Protein AF-A0A9J7MJA8-F1 (afdb_monomer)

Radius of gyration: 17.45 Å; Cα contacts (8 Å, |Δi|>4): 88; chains: 1; bounding box: 47×23×49 Å

Structure (mmCIF, N/CA/C/O backbone):
data_AF-A0A9J7MJA8-F1
#
_entry.id   AF-A0A9J7MJA8-F1
#
loop_
_atom_site.group_PDB
_atom_site.id
_atom_site.type_symbol
_atom_site.label_atom_id
_atom_site.label_alt_id
_atom_site.label_comp_id
_atom_site.label_asym_id
_atom_site.label_entity_id
_atom_site.label_seq_id
_atom_site.pdbx_PDB_ins_code
_atom_site.Cartn_x
_atom_site.Cartn_y
_atom_site.Cartn_z
_atom_site.occupancy
_atom_site.B_iso_or_equiv
_atom_site.auth_seq_id
_atom_site.auth_comp_id
_atom_site.auth_asym_id
_atom_site.auth_atom_id
_atom_site.pdbx_PDB_model_num
ATOM 1 N N . MET A 1 1 ? 33.564 -2.958 -30.488 1.00 34.47 1 MET A N 1
ATOM 2 C CA . MET A 1 1 ? 33.145 -1.790 -29.686 1.00 34.47 1 MET A CA 1
ATOM 3 C C . MET A 1 1 ? 32.437 -0.856 -30.656 1.00 34.47 1 MET A C 1
ATOM 5 O O . MET A 1 1 ? 33.082 -0.021 -31.270 1.00 34.47 1 MET A O 1
ATOM 9 N N . GLU A 1 2 ? 31.157 -1.103 -30.927 1.00 32.97 2 GLU A N 1
ATOM 10 C CA . GLU A 1 2 ? 30.385 -0.290 -31.875 1.00 32.97 2 GLU A CA 1
ATOM 11 C C . GLU A 1 2 ? 29.553 0.721 -31.088 1.00 32.97 2 GLU A C 1
ATOM 13 O O . GLU A 1 2 ? 28.780 0.356 -30.204 1.00 32.97 2 GLU A O 1
ATOM 18 N N . GLN A 1 3 ? 29.793 2.003 -31.359 1.00 36.09 3 GLN A N 1
ATOM 19 C CA . GLN A 1 3 ? 29.099 3.119 -30.728 1.00 36.09 3 GLN A CA 1
ATOM 20 C C . GLN A 1 3 ? 27.748 3.322 -31.420 1.00 36.09 3 GLN A C 1
ATOM 22 O O . GLN A 1 3 ? 27.693 3.677 -32.597 1.00 36.09 3 GLN A O 1
ATOM 27 N N . PHE A 1 4 ? 26.658 3.106 -30.681 1.00 34.66 4 PHE A N 1
ATOM 28 C CA . PHE A 1 4 ? 25.301 3.376 -31.147 1.00 34.66 4 PHE A CA 1
ATOM 29 C C . PHE A 1 4 ? 24.988 4.873 -31.018 1.00 34.66 4 PHE A C 1
ATOM 31 O O . PHE A 1 4 ? 24.965 5.448 -29.928 1.00 34.66 4 PHE A O 1
ATOM 38 N N . ASN A 1 5 ? 24.766 5.507 -32.166 1.00 40.31 5 ASN A N 1
ATOM 39 C CA . ASN A 1 5 ? 24.487 6.930 -32.300 1.00 40.31 5 ASN A CA 1
ATOM 40 C C . ASN A 1 5 ? 23.035 7.215 -31.868 1.00 40.31 5 ASN A C 1
ATOM 42 O O . ASN A 1 5 ? 22.086 6.772 -32.513 1.00 40.31 5 ASN A O 1
ATOM 46 N N . SER A 1 6 ? 22.853 7.933 -30.758 1.00 38.88 6 SER A N 1
ATOM 47 C CA . SER A 1 6 ? 21.547 8.145 -30.115 1.00 38.88 6 SER A CA 1
ATOM 48 C C . SER A 1 6 ? 20.884 9.438 -30.598 1.00 38.88 6 SER A C 1
ATOM 50 O O . SER A 1 6 ? 20.877 10.459 -29.915 1.00 38.88 6 SER A O 1
ATOM 52 N N . ARG A 1 7 ? 20.310 9.398 -31.801 1.00 41.94 7 ARG A N 1
ATOM 53 C CA . ARG A 1 7 ? 19.275 10.340 -32.248 1.00 41.94 7 ARG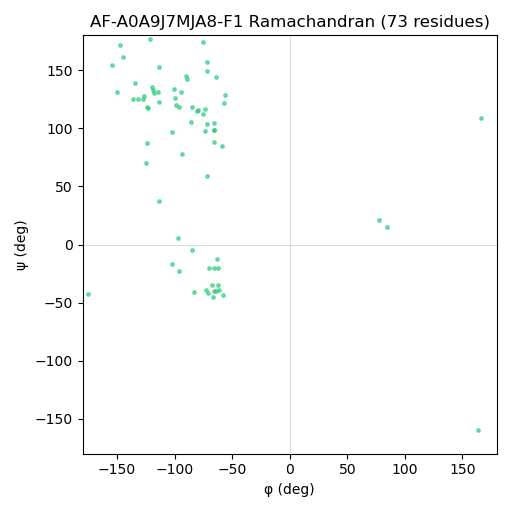 A CA 1
ATOM 54 C C . ARG A 1 7 ? 18.076 9.514 -32.673 1.00 41.94 7 ARG A C 1
ATOM 56 O O . ARG A 1 7 ? 18.036 9.083 -33.814 1.00 41.94 7 ARG A O 1
ATOM 63 N N . ASN A 1 8 ? 17.211 9.214 -31.707 1.00 38.09 8 ASN A N 1
ATOM 64 C CA . ASN A 1 8 ? 15.784 8.882 -31.805 1.00 38.09 8 ASN A CA 1
ATOM 65 C C . ASN A 1 8 ? 15.399 8.291 -30.441 1.00 38.09 8 ASN A C 1
ATOM 67 O O . ASN A 1 8 ? 15.875 7.223 -30.068 1.00 38.09 8 ASN A O 1
ATOM 71 N N . GLY A 1 9 ? 14.614 9.039 -29.662 1.00 42.31 9 GLY A N 1
ATOM 72 C CA . GLY A 1 9 ? 14.266 8.754 -28.265 1.00 42.31 9 GLY A CA 1
ATOM 73 C C . GLY A 1 9 ? 13.296 7.587 -28.075 1.00 42.31 9 GLY A C 1
ATOM 74 O O . GLY A 1 9 ? 12.238 7.765 -27.486 1.00 42.31 9 GLY A O 1
ATOM 75 N N . TYR A 1 10 ? 13.674 6.402 -28.545 1.00 38.78 10 TYR A N 1
ATOM 76 C CA . TYR A 1 10 ? 13.006 5.134 -28.269 1.00 38.78 10 TYR A CA 1
ATOM 77 C C . TYR A 1 10 ? 14.042 4.169 -27.685 1.00 38.78 10 TYR A C 1
ATOM 79 O O . TYR A 1 10 ? 14.513 3.247 -28.345 1.00 38.78 10 TYR A O 1
ATOM 87 N N . GLY A 1 11 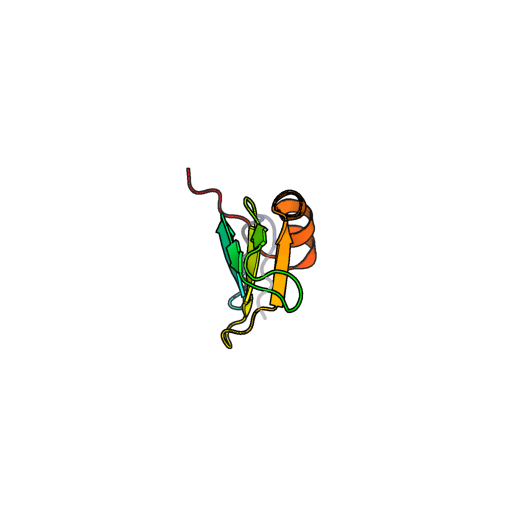? 14.463 4.448 -26.449 1.00 41.09 11 GLY A N 1
ATOM 88 C CA . GLY A 1 11 ? 15.134 3.445 -25.624 1.00 41.09 11 GLY A CA 1
ATOM 89 C C . GLY A 1 11 ? 14.123 2.387 -25.167 1.00 41.09 11 GLY A C 1
ATOM 90 O O . GLY A 1 11 ? 12.922 2.676 -25.152 1.00 41.09 11 GLY A O 1
ATOM 91 N N . PRO A 1 12 ? 14.569 1.171 -24.806 1.00 36.97 12 PRO A N 1
ATOM 92 C CA . PRO A 1 12 ? 13.677 0.153 -24.270 1.00 36.97 12 PRO A CA 1
ATOM 93 C C . PRO A 1 12 ? 12.965 0.730 -23.047 1.00 36.97 12 PRO A C 1
ATOM 95 O O . PRO A 1 12 ? 13.600 1.298 -22.156 1.00 36.97 12 PRO A O 1
ATOM 98 N N . ILE A 1 13 ? 11.638 0.628 -23.035 1.00 45.50 13 ILE A N 1
ATOM 99 C CA . ILE A 1 13 ? 10.831 0.959 -21.868 1.00 45.50 13 ILE A CA 1
ATOM 100 C C . ILE A 1 13 ? 11.233 -0.087 -20.830 1.00 45.50 13 ILE A C 1
ATOM 102 O O . ILE A 1 13 ? 10.815 -1.236 -20.923 1.00 45.50 13 ILE A O 1
ATOM 106 N N . TYR A 1 14 ? 12.123 0.268 -19.905 1.00 42.06 14 TYR A N 1
ATOM 107 C CA . TYR A 1 14 ? 12.308 -0.521 -18.698 1.00 42.06 14 TYR A CA 1
ATOM 108 C C . TYR A 1 14 ? 10.992 -0.398 -17.930 1.00 42.06 14 TYR A C 1
ATOM 110 O O . TYR A 1 14 ? 10.801 0.533 -17.152 1.00 42.06 14 TYR A O 1
ATOM 118 N N . GLU A 1 15 ? 10.040 -1.287 -18.212 1.00 50.47 15 GLU A N 1
ATOM 119 C CA . GLU A 1 15 ? 9.027 -1.615 -17.222 1.00 50.47 15 GLU A CA 1
ATOM 120 C C . GLU A 1 15 ? 9.806 -2.104 -16.000 1.00 50.47 15 GLU A C 1
ATOM 122 O O . GLU A 1 15 ? 10.637 -3.007 -16.144 1.00 50.47 15 GLU A O 1
ATOM 127 N N . PRO A 1 16 ? 9.655 -1.484 -14.820 1.00 52.00 16 PRO A N 1
ATOM 128 C CA . PRO A 1 16 ? 10.330 -1.986 -13.644 1.00 52.00 16 PRO A CA 1
ATOM 129 C C . PRO A 1 16 ? 9.722 -3.358 -13.340 1.00 52.00 16 PRO A C 1
ATOM 131 O O . PRO A 1 16 ? 8.645 -3.456 -12.750 1.00 52.00 16 PRO A O 1
ATOM 134 N N . GLU A 1 17 ? 10.399 -4.427 -13.764 1.00 63.91 17 GLU A N 1
ATOM 135 C CA . GLU A 1 17 ? 10.168 -5.785 -13.281 1.00 63.91 17 GLU A CA 1
ATOM 136 C C . GLU A 1 17 ? 10.404 -5.771 -11.765 1.00 63.91 17 GLU A C 1
ATOM 138 O O . GLU A 1 17 ? 11.518 -5.973 -11.286 1.00 63.91 17 GLU A O 1
ATOM 143 N N . GLY A 1 18 ? 9.391 -5.415 -10.977 1.00 72.56 18 GLY A N 1
ATOM 144 C CA . GLY A 1 18 ? 9.640 -5.175 -9.559 1.00 72.56 18 GLY A CA 1
ATOM 145 C C . GLY A 1 18 ? 8.424 -4.877 -8.705 1.00 72.56 18 GLY A C 1
ATOM 146 O O . GLY A 1 18 ? 8.326 -5.402 -7.597 1.00 72.5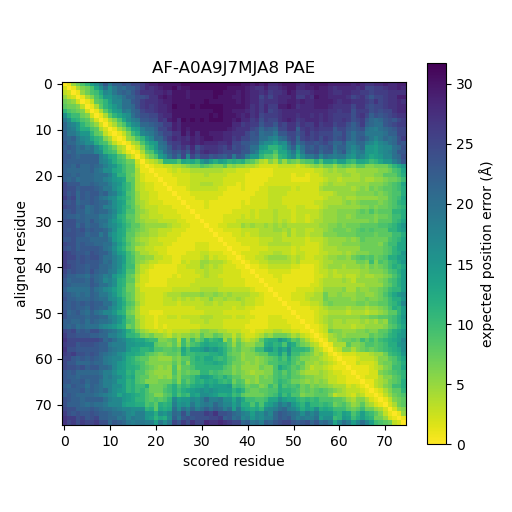6 18 GLY A O 1
ATOM 147 N N . VAL A 1 19 ? 7.494 -4.048 -9.183 1.00 78.75 19 VAL A N 1
ATOM 148 C CA . VAL A 1 19 ? 6.402 -3.552 -8.334 1.00 78.75 19 VAL A CA 1
ATOM 149 C C . VAL A 1 19 ? 5.076 -3.595 -9.075 1.00 78.75 19 VAL A C 1
ATOM 151 O O . VAL A 1 19 ? 4.928 -3.022 -10.151 1.00 78.75 19 VAL A O 1
ATOM 154 N N . LYS A 1 20 ? 4.089 -4.258 -8.470 1.00 85.56 20 LYS A N 1
ATOM 155 C CA . LYS A 1 20 ? 2.692 -4.214 -8.908 1.00 85.56 20 LYS A CA 1
ATOM 156 C C . LYS A 1 20 ? 1.961 -3.141 -8.120 1.00 85.56 20 LYS A C 1
ATOM 158 O O . LYS A 1 20 ? 2.047 -3.117 -6.893 1.00 85.56 20 LYS A O 1
ATOM 163 N N . VAL A 1 21 ? 1.223 -2.288 -8.819 1.00 85.56 21 VAL A N 1
ATOM 164 C CA . VAL A 1 21 ? 0.405 -1.235 -8.210 1.00 85.56 21 VAL A CA 1
ATOM 165 C C . VAL A 1 21 ? -1.062 -1.527 -8.485 1.00 85.56 21 VAL A C 1
ATOM 167 O O . VAL A 1 21 ? -1.439 -1.798 -9.623 1.00 85.56 21 VAL A O 1
ATOM 170 N N . TYR A 1 22 ? -1.882 -1.476 -7.439 1.00 87.69 22 TYR A N 1
ATOM 171 C CA . TYR A 1 22 ? -3.330 -1.622 -7.537 1.00 87.69 22 TYR A CA 1
ATOM 172 C C . TYR A 1 22 ? -4.003 -0.356 -7.011 1.00 87.69 22 TYR A C 1
ATOM 174 O O . TYR A 1 22 ? -3.635 0.147 -5.948 1.00 87.69 22 TYR A O 1
ATOM 182 N N . CYS A 1 23 ? -5.006 0.125 -7.743 1.00 87.88 23 CYS A N 1
ATOM 183 C CA . CYS A 1 23 ? -5.804 1.294 -7.387 1.00 87.88 23 CYS A CA 1
ATOM 184 C C . CYS A 1 23 ? -7.268 0.876 -7.232 1.00 87.88 23 CYS A C 1
ATOM 186 O O . CYS A 1 23 ? -7.806 0.179 -8.093 1.00 87.88 23 CYS A O 1
ATOM 188 N N . GLY A 1 24 ? -7.922 1.295 -6.152 1.00 88.88 24 GLY A N 1
ATOM 189 C CA . GLY A 1 24 ? -9.333 0.996 -5.922 1.00 88.88 24 GLY A CA 1
ATOM 190 C C . GLY A 1 24 ? -9.762 1.218 -4.477 1.00 88.88 24 GLY A C 1
ATOM 191 O O . GLY A 1 24 ? -9.104 1.920 -3.718 1.00 88.88 24 GLY A O 1
ATOM 192 N N . THR A 1 25 ? -10.872 0.603 -4.072 1.00 94.06 25 THR A N 1
ATOM 193 C CA . TH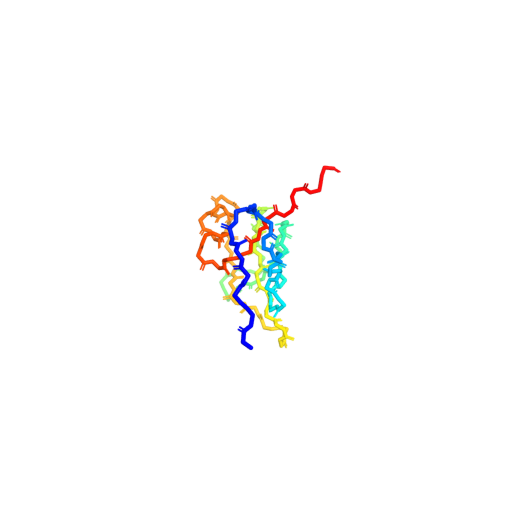R A 1 25 ? -11.322 0.663 -2.677 1.00 94.06 25 THR A CA 1
ATOM 194 C C . THR A 1 25 ? -10.638 -0.415 -1.839 1.00 94.06 25 THR A C 1
ATOM 196 O O . THR A 1 25 ? -10.829 -1.606 -2.079 1.00 94.06 25 THR A O 1
ATOM 199 N N . LEU A 1 26 ? -9.875 0.001 -0.826 1.00 93.62 26 LEU A N 1
ATOM 200 C CA . LEU A 1 26 ? -9.247 -0.894 0.147 1.00 93.62 26 LEU A CA 1
ATOM 201 C C . LEU A 1 26 ? -10.088 -0.928 1.425 1.00 93.62 26 LEU A C 1
ATOM 203 O O . LEU A 1 26 ? -10.378 0.111 2.016 1.00 93.62 26 LEU A O 1
ATOM 207 N N . VAL A 1 27 ? -10.469 -2.130 1.854 1.00 95.69 27 VAL A N 1
ATOM 208 C CA . VAL A 1 27 ? -11.203 -2.363 3.104 1.00 95.69 27 VAL A CA 1
ATOM 209 C C . VAL A 1 27 ? -10.295 -3.143 4.043 1.00 95.69 27 VAL A C 1
ATOM 211 O O . VAL A 1 27 ? -9.818 -4.220 3.688 1.00 95.69 27 VAL A O 1
ATOM 214 N N . HIS A 1 28 ? -10.038 -2.601 5.231 1.00 93.81 28 HIS A N 1
ATOM 215 C CA . HIS A 1 28 ? -9.153 -3.222 6.216 1.00 93.81 28 HIS A CA 1
ATOM 216 C C . HIS A 1 28 ? -9.609 -2.930 7.649 1.00 93.81 28 HIS A C 1
ATOM 218 O O . HIS A 1 28 ? -10.526 -2.145 7.875 1.00 93.81 28 HIS A O 1
ATOM 224 N N . ALA A 1 29 ? -8.972 -3.583 8.618 1.00 96.75 29 ALA A N 1
ATOM 225 C CA . ALA A 1 29 ? -9.148 -3.303 10.037 1.00 96.75 29 ALA A CA 1
ATOM 226 C C . ALA A 1 29 ? -7.852 -2.733 10.620 1.00 96.75 29 ALA A C 1
ATOM 228 O O . ALA A 1 29 ? -6.749 -3.041 10.156 1.00 96.75 29 ALA A O 1
ATOM 229 N N . THR A 1 30 ? -7.987 -1.933 11.670 1.00 95.19 30 THR A N 1
ATOM 230 C CA . THR A 1 30 ? -6.883 -1.489 12.523 1.00 95.19 30 THR A CA 1
ATOM 231 C C . THR A 1 30 ? -7.150 -1.929 13.961 1.00 95.19 30 THR A C 1
ATOM 233 O O . THR A 1 30 ? -8.183 -2.526 14.261 1.00 95.19 30 THR A O 1
ATOM 236 N N . LYS A 1 31 ? -6.211 -1.663 14.875 1.00 97.56 31 LYS A N 1
ATOM 237 C CA . LYS A 1 31 ? -6.411 -1.984 16.298 1.00 97.56 31 LYS A CA 1
ATOM 238 C C . LYS A 1 31 ? -7.590 -1.220 16.904 1.00 97.56 31 LYS A C 1
ATOM 240 O O . LYS A 1 31 ? -8.293 -1.774 17.739 1.00 97.56 31 LYS A O 1
ATOM 245 N N . ASP A 1 32 ? -7.804 0.016 16.457 1.00 98.00 32 ASP A N 1
ATOM 246 C CA . ASP A 1 32 ? -8.814 0.915 17.021 1.00 98.00 32 ASP A CA 1
ATOM 247 C C . ASP A 1 32 ? -10.127 0.896 16.229 1.00 98.00 32 ASP A C 1
ATOM 249 O O . ASP A 1 32 ? -11.182 1.236 16.764 1.00 98.00 32 ASP A O 1
ATOM 253 N N . LYS A 1 33 ? -10.081 0.503 14.948 1.00 97.19 33 LYS A N 1
ATOM 254 C CA . LYS A 1 33 ? -11.247 0.474 14.059 1.00 97.19 33 LYS A CA 1
ATOM 255 C C . LYS A 1 33 ? -11.449 -0.932 13.490 1.00 97.19 33 LYS A C 1
ATOM 257 O O . LYS A 1 33 ? -10.608 -1.391 12.715 1.00 97.19 33 LYS A O 1
ATOM 262 N N . PRO A 1 34 ? -12.584 -1.598 13.776 1.00 96.94 34 PRO A N 1
ATOM 263 C CA . PRO A 1 34 ? -12.869 -2.923 13.222 1.00 96.94 34 PRO A CA 1
ATOM 264 C C . PRO A 1 34 ? -13.050 -2.895 11.698 1.00 96.94 34 PRO A C 1
ATOM 266 O O . PRO A 1 34 ? -12.916 -3.927 11.048 1.00 96.94 34 PRO A O 1
ATOM 269 N N . MET A 1 35 ? -13.351 -1.724 11.129 1.00 97.44 35 MET A N 1
ATOM 270 C CA . MET A 1 35 ? -13.426 -1.510 9.692 1.00 97.44 35 MET A CA 1
ATOM 271 C C . MET A 1 35 ? -13.047 -0.070 9.343 1.00 97.44 35 MET A C 1
ATOM 273 O O . MET A 1 35 ? -13.574 0.882 9.919 1.00 97.44 35 MET A O 1
ATOM 277 N N . GLU A 1 36 ? -12.163 0.072 8.366 1.00 95.31 36 GLU A N 1
ATOM 278 C CA . GLU A 1 36 ? -11.751 1.322 7.742 1.00 95.31 36 GLU A CA 1
ATOM 279 C C . GLU A 1 36 ? -11.735 1.132 6.218 1.00 95.31 36 GLU A C 1
ATOM 281 O O 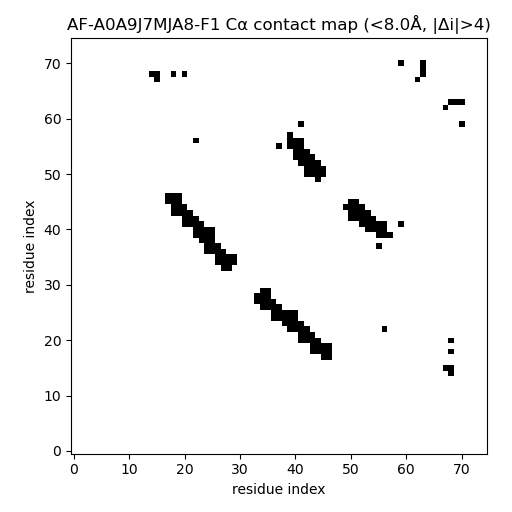. GLU A 1 36 ? -11.371 0.066 5.711 1.00 95.31 36 GLU A O 1
ATOM 286 N N . ILE A 1 37 ? -12.215 2.145 5.490 1.00 94.25 37 ILE A N 1
ATOM 287 C CA . ILE A 1 37 ? -12.401 2.093 4.036 1.00 94.25 37 ILE A CA 1
ATOM 288 C C . ILE A 1 37 ? -11.634 3.246 3.395 1.00 94.25 37 ILE A C 1
ATOM 290 O O . ILE A 1 37 ? -11.973 4.411 3.608 1.00 94.25 37 ILE A O 1
ATOM 294 N N . LEU A 1 38 ? -10.669 2.907 2.544 1.00 91.19 38 LEU A N 1
ATOM 295 C CA . LEU A 1 38 ? -9.908 3.838 1.718 1.00 91.19 38 LEU A CA 1
ATOM 296 C C . LEU A 1 38 ? -10.454 3.776 0.285 1.00 91.19 38 LEU A C 1
ATOM 298 O O . LEU A 1 38 ? -10.137 2.854 -0.466 1.00 91.19 38 LEU A O 1
ATOM 302 N N . ARG A 1 39 ? -11.350 4.702 -0.082 1.00 88.31 39 ARG A N 1
ATOM 303 C CA . ARG A 1 39 ? -12.155 4.604 -1.321 1.00 88.31 39 ARG A CA 1
ATOM 304 C C . ARG A 1 39 ? -11.336 4.731 -2.607 1.00 88.31 39 ARG A C 1
ATOM 306 O O . ARG A 1 39 ? -11.639 4.023 -3.563 1.00 88.31 39 ARG A O 1
ATOM 313 N N . ASN A 1 40 ? -10.291 5.554 -2.583 1.00 86.81 40 ASN A N 1
ATOM 314 C CA . ASN A 1 40 ? -9.347 5.746 -3.683 1.00 86.81 40 ASN A CA 1
ATOM 315 C C . ASN A 1 40 ? -7.958 5.220 -3.300 1.00 86.81 40 ASN A C 1
ATOM 317 O O . ASN A 1 40 ? -6.958 5.840 -3.609 1.00 86.81 40 ASN A O 1
ATOM 321 N N . GLY A 1 41 ? -7.867 4.112 -2.574 1.00 89.19 41 GLY A N 1
ATOM 322 C CA . GLY A 1 41 ? -6.593 3.581 -2.112 1.00 89.19 41 GLY A CA 1
ATOM 323 C C . GLY A 1 41 ? -5.655 3.130 -3.233 1.00 89.19 41 GLY A C 1
ATOM 324 O O . GLY A 1 41 ? -6.079 2.549 -4.232 1.00 89.19 41 GLY A O 1
ATOM 325 N N . VAL A 1 42 ? -4.360 3.340 -3.015 1.00 88.88 42 VAL A N 1
ATOM 326 C CA . VAL A 1 42 ? -3.264 2.820 -3.834 1.00 88.88 42 VAL A CA 1
ATOM 327 C C . VAL A 1 42 ? -2.417 1.902 -2.975 1.00 88.88 42 VAL A C 1
ATOM 329 O O . VAL A 1 42 ? -1.997 2.287 -1.880 1.00 88.88 42 VAL A O 1
ATOM 332 N N . ILE A 1 43 ? -2.144 0.704 -3.481 1.00 91.12 43 ILE A N 1
ATOM 333 C CA . ILE A 1 43 ? -1.275 -0.271 -2.828 1.00 91.12 43 ILE A CA 1
ATOM 334 C C . ILE A 1 43 ? -0.184 -0.742 -3.786 1.00 91.12 43 ILE A C 1
ATOM 336 O O . ILE A 1 43 ? -0.465 -1.208 -4.891 1.00 91.12 43 ILE A O 1
ATOM 340 N N . GLY A 1 44 ? 1.066 -0.609 -3.349 1.00 89.00 44 GLY A N 1
ATOM 341 C CA . GLY A 1 44 ? 2.230 -1.144 -4.048 1.00 89.00 44 GLY A CA 1
ATOM 342 C C . GLY A 1 44 ? 2.705 -2.438 -3.411 1.00 89.00 44 GLY A C 1
ATOM 343 O O . GLY A 1 44 ? 2.839 -2.515 -2.188 1.00 89.00 44 GLY A O 1
ATOM 344 N N . VAL A 1 45 ? 2.978 -3.442 -4.238 1.00 89.81 45 VAL A N 1
ATOM 345 C CA . VAL A 1 45 ? 3.437 -4.768 -3.817 1.00 89.81 45 VAL A CA 1
ATOM 346 C C . VAL A 1 45 ? 4.718 -5.123 -4.564 1.00 89.81 45 VAL A C 1
ATOM 348 O O . VAL A 1 45 ? 4.748 -5.039 -5.792 1.00 89.81 45 VAL A O 1
ATOM 351 N N . ASP A 1 46 ? 5.763 -5.519 -3.839 1.00 87.25 46 ASP A N 1
ATOM 352 C CA . ASP A 1 46 ? 7.027 -5.957 -4.442 1.00 87.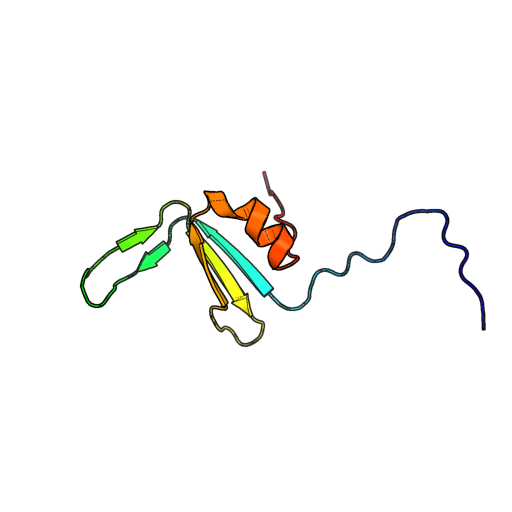25 46 ASP A CA 1
ATOM 353 C C . ASP A 1 46 ? 6.945 -7.374 -5.047 1.00 87.25 46 ASP A C 1
ATOM 355 O O . ASP A 1 46 ? 5.953 -8.095 -4.896 1.00 87.25 46 ASP A O 1
ATOM 359 N N . THR A 1 47 ? 8.010 -7.810 -5.723 1.00 86.94 47 THR A N 1
ATOM 360 C CA . THR A 1 47 ? 8.116 -9.161 -6.308 1.00 86.94 47 THR A CA 1
ATOM 361 C C . THR A 1 47 ? 8.067 -10.293 -5.284 1.00 86.94 47 THR A C 1
ATOM 363 O O . THR A 1 47 ? 7.747 -11.422 -5.653 1.00 86.94 47 THR A O 1
ATOM 366 N N . SER A 1 48 ? 8.339 -10.017 -4.006 1.00 91.38 48 SER A N 1
ATOM 367 C CA . SER A 1 48 ? 8.219 -10.991 -2.916 1.00 91.38 48 SER A CA 1
ATOM 368 C C . SER A 1 48 ? 6.794 -11.093 -2.354 1.00 91.38 48 SER A C 1
ATOM 370 O O . SER A 1 48 ? 6.515 -11.949 -1.511 1.00 91.38 48 SER A O 1
ATOM 372 N N . GLY A 1 49 ? 5.877 -10.240 -2.825 1.00 89.06 49 GLY A N 1
ATOM 373 C CA . GLY A 1 49 ? 4.494 -10.174 -2.364 1.00 89.06 49 GLY A CA 1
ATOM 374 C C . GLY A 1 49 ? 4.299 -9.317 -1.112 1.00 89.06 49 GLY A C 1
ATOM 375 O O . GLY A 1 49 ? 3.254 -9.420 -0.466 1.00 89.06 49 GLY A O 1
ATOM 376 N N . LYS A 1 50 ? 5.278 -8.489 -0.729 1.00 93.62 50 LYS A N 1
ATOM 377 C CA . LYS A 1 50 ? 5.163 -7.587 0.425 1.00 93.62 50 LYS A CA 1
ATOM 378 C C . LYS A 1 50 ? 4.574 -6.246 0.018 1.00 93.62 50 LYS A C 1
ATOM 380 O O . LYS A 1 50 ? 4.878 -5.712 -1.043 1.00 93.62 50 LYS A O 1
ATOM 385 N N . ILE A 1 51 ? 3.742 -5.698 0.902 1.00 93.31 51 ILE A N 1
ATOM 386 C CA . ILE A 1 51 ? 3.173 -4.360 0.749 1.00 93.31 51 ILE A CA 1
ATOM 387 C C . ILE A 1 51 ? 4.278 -3.340 1.027 1.00 93.31 51 ILE A C 1
ATOM 389 O O . ILE A 1 51 ? 4.783 -3.273 2.146 1.00 93.31 51 ILE A O 1
ATOM 393 N N . LEU A 1 52 ? 4.632 -2.550 0.016 1.00 88.94 52 LEU A N 1
ATOM 394 C CA . LEU A 1 52 ? 5.603 -1.462 0.132 1.00 88.94 52 LEU A CA 1
ATOM 395 C C . LEU A 1 52 ? 4.951 -0.191 0.680 1.00 88.94 52 LEU A C 1
ATOM 397 O O . LEU A 1 52 ? 5.529 0.498 1.517 1.00 88.94 52 LEU A O 1
ATOM 401 N N . PHE A 1 53 ? 3.737 0.117 0.221 1.00 87.69 53 PHE A N 1
ATOM 402 C CA . PHE A 1 53 ? 2.996 1.296 0.655 1.00 87.69 53 PHE A CA 1
ATOM 403 C C . PHE A 1 53 ? 1.483 1.108 0.507 1.00 87.69 53 PHE A C 1
ATOM 405 O O . PHE A 1 53 ? 1.019 0.351 -0.346 1.00 87.69 53 PHE A O 1
ATOM 412 N N . VAL A 1 54 ? 0.734 1.854 1.325 1.00 90.62 54 VAL A N 1
ATOM 413 C CA . VAL A 1 54 ? -0.714 2.077 1.214 1.00 90.62 54 VAL A CA 1
ATOM 414 C C . VAL A 1 54 ? -0.955 3.580 1.341 1.00 90.62 54 VAL A C 1
ATOM 416 O O . VAL A 1 54 ? -0.477 4.192 2.300 1.00 90.62 54 VAL A O 1
ATOM 419 N N . LYS A 1 55 ? -1.628 4.190 0.365 1.00 85.75 55 LYS A N 1
ATOM 420 C CA . LYS A 1 55 ? -1.832 5.648 0.282 1.00 85.75 55 LYS A CA 1
ATOM 421 C C . LYS A 1 55 ? -3.203 5.985 -0.294 1.00 85.75 55 LYS A C 1
ATOM 423 O O . LYS A 1 55 ? -3.803 5.150 -0.962 1.00 85.75 55 LYS A O 1
ATOM 428 N N . ASP A 1 56 ? -3.666 7.211 -0.070 1.00 82.56 56 ASP A N 1
ATOM 429 C CA . ASP A 1 56 ? -4.814 7.764 -0.793 1.00 82.56 56 ASP A CA 1
ATOM 430 C C . ASP A 1 56 ? -4.462 8.098 -2.252 1.00 82.56 56 ASP A C 1
ATOM 432 O O . ASP A 1 56 ? -3.326 8.447 -2.585 1.00 82.56 56 ASP A 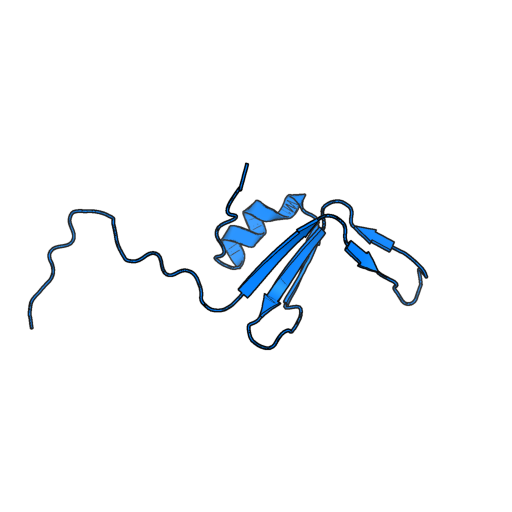O 1
ATOM 436 N N . GLY A 1 57 ? -5.462 7.996 -3.123 1.00 71.62 57 GLY A N 1
ATOM 437 C CA . GLY A 1 57 ? -5.339 8.054 -4.584 1.00 71.62 57 GLY A CA 1
ATOM 438 C C . GLY A 1 57 ? -4.994 9.418 -5.138 1.00 71.62 57 GLY A C 1
ATOM 439 O O . GLY A 1 57 ? -4.409 9.503 -6.215 1.00 71.62 57 GLY A O 1
ATOM 440 N N . ASP A 1 58 ? -5.230 10.469 -4.359 1.00 71.06 58 ASP A N 1
ATOM 441 C CA . ASP A 1 58 ? -4.804 11.831 -4.687 1.00 71.06 58 ASP A CA 1
ATOM 442 C C . ASP A 1 58 ? -3.267 11.944 -4.758 1.00 71.06 58 ASP A C 1
ATOM 444 O O . ASP A 1 58 ? -2.728 12.925 -5.259 1.00 71.06 58 ASP A O 1
ATOM 448 N N . SER A 1 59 ? -2.544 10.920 -4.284 1.00 68.62 59 SER A N 1
ATOM 449 C CA . SER A 1 59 ? -1.083 10.835 -4.332 1.00 68.62 59 SER A CA 1
ATOM 450 C C . SER A 1 59 ? -0.542 10.026 -5.517 1.00 68.62 59 SER A C 1
ATOM 452 O O . SER A 1 59 ? 0.657 9.785 -5.562 1.00 68.62 59 SER A O 1
ATOM 454 N N . ILE A 1 60 ? -1.365 9.558 -6.468 1.00 72.31 60 ILE A N 1
ATOM 455 C CA . ILE A 1 60 ? -0.882 8.693 -7.569 1.00 72.31 60 ILE A CA 1
ATOM 456 C C . ILE A 1 60 ? 0.226 9.357 -8.391 1.00 72.31 60 ILE A C 1
ATOM 458 O O . ILE A 1 60 ? 1.216 8.701 -8.705 1.00 72.31 60 ILE A O 1
ATOM 462 N N . GLU A 1 61 ? 0.090 10.639 -8.730 1.00 72.62 61 GLU A N 1
ATOM 463 C CA . GLU A 1 61 ? 1.091 11.342 -9.541 1.00 72.62 61 GLU A CA 1
ATOM 464 C C . GLU A 1 61 ? 2.419 11.495 -8.789 1.00 72.62 61 GLU A C 1
ATOM 466 O O . GLU A 1 61 ? 3.476 11.171 -9.333 1.00 72.62 61 GLU A O 1
ATOM 471 N N . SER A 1 62 ? 2.379 11.896 -7.516 1.00 74.06 62 SER A N 1
ATOM 472 C CA . SER A 1 62 ? 3.584 12.000 -6.686 1.00 74.06 62 SER A CA 1
ATOM 473 C C . SER A 1 62 ? 4.223 10.632 -6.427 1.00 74.06 62 SER A C 1
ATOM 475 O O . SER A 1 62 ? 5.441 10.498 -6.535 1.00 74.06 62 SER A O 1
ATOM 477 N N . LEU A 1 63 ? 3.413 9.597 -6.190 1.00 72.38 63 LEU A N 1
ATOM 478 C CA . LEU A 1 63 ? 3.864 8.212 -6.030 1.00 72.38 63 LEU A CA 1
ATOM 479 C C . LEU A 1 63 ? 4.500 7.662 -7.305 1.00 72.38 63 LEU A C 1
ATOM 481 O O . LEU A 1 63 ? 5.505 6.961 -7.229 1.00 72.38 63 LEU A O 1
ATOM 485 N N . SER A 1 64 ? 3.944 7.983 -8.473 1.00 72.50 64 SER A N 1
ATOM 486 C CA . SER A 1 64 ? 4.507 7.552 -9.754 1.00 72.50 64 SER A CA 1
ATOM 487 C C . SER A 1 64 ? 5.920 8.105 -9.959 1.00 72.50 64 SER A C 1
ATOM 489 O O . SER A 1 64 ? 6.807 7.378 -10.404 1.00 72.50 64 SER A O 1
ATOM 491 N N . ALA A 1 65 ? 6.155 9.359 -9.552 1.00 72.75 65 ALA A N 1
ATOM 492 C CA . ALA A 1 65 ? 7.458 10.010 -9.623 1.00 72.75 65 ALA A CA 1
ATOM 493 C C . ALA A 1 65 ? 8.453 9.469 -8.581 1.00 72.75 65 ALA A C 1
ATOM 495 O O . ALA A 1 65 ? 9.629 9.306 -8.893 1.00 72.75 65 ALA A O 1
ATOM 496 N N . GLU A 1 66 ? 7.991 9.175 -7.361 1.00 70.88 66 GLU A N 1
ATOM 497 C CA . GLU A 1 66 ? 8.822 8.631 -6.277 1.00 70.88 66 GLU A CA 1
ATOM 498 C C . GLU A 1 66 ? 9.240 7.176 -6.538 1.00 70.88 66 GLU A C 1
ATOM 500 O O . GLU A 1 66 ? 10.383 6.797 -6.292 1.00 70.88 66 GLU A O 1
ATOM 505 N N . ILE A 1 67 ? 8.315 6.359 -7.041 1.00 68.56 67 ILE A N 1
ATOM 506 C CA . ILE A 1 67 ? 8.467 4.898 -7.114 1.00 68.56 67 ILE A CA 1
ATOM 507 C C . ILE A 1 67 ? 8.831 4.436 -8.531 1.00 68.56 67 ILE A C 1
ATOM 509 O O . ILE A 1 67 ? 9.324 3.326 -8.718 1.00 68.56 67 ILE A O 1
ATOM 513 N N . GLY A 1 68 ? 8.637 5.288 -9.539 1.00 65.69 68 GLY A N 1
ATOM 514 C CA . GLY A 1 68 ? 9.034 5.011 -10.918 1.00 65.69 68 GLY A CA 1
ATOM 515 C C . GLY A 1 68 ? 8.093 4.067 -11.671 1.00 65.69 68 GLY A C 1
ATOM 516 O O . GLY A 1 68 ? 8.507 3.472 -12.664 1.00 65.69 68 GLY A O 1
ATOM 517 N N . PHE A 1 69 ? 6.836 3.918 -11.235 1.00 70.12 69 PHE A N 1
ATOM 518 C CA . PHE A 1 69 ? 5.817 3.207 -12.016 1.00 70.12 69 PHE A CA 1
ATOM 519 C C . PHE A 1 69 ? 5.070 4.175 -12.938 1.00 70.12 69 PHE A C 1
ATOM 521 O O . PHE A 1 69 ? 4.818 5.323 -12.579 1.00 70.12 69 PHE A O 1
ATOM 528 N N . ARG A 1 70 ? 4.677 3.715 -14.131 1.00 64.25 70 ARG A N 1
ATOM 529 C CA . ARG A 1 70 ? 3.803 4.482 -15.030 1.00 64.25 70 ARG A CA 1
ATOM 530 C C . ARG A 1 70 ? 2.363 4.024 -14.809 1.00 64.25 70 ARG A C 1
ATOM 532 O O . ARG A 1 70 ? 2.089 2.848 -15.039 1.00 64.25 70 ARG A O 1
ATOM 539 N N . PRO A 1 71 ? 1.442 4.894 -14.365 1.00 61.62 71 PRO A N 1
ATOM 540 C CA . PRO A 1 71 ? 0.035 4.530 -14.306 1.00 61.62 71 PRO A CA 1
ATOM 541 C C . PRO A 1 71 ? -0.475 4.310 -15.738 1.00 61.62 71 PRO A C 1
ATOM 543 O O . PRO A 1 71 ? -0.660 5.261 -16.495 1.00 61.62 71 PRO A O 1
ATOM 546 N N . GLU A 1 72 ? -0.670 3.052 -16.138 1.00 60.41 72 GLU A N 1
ATOM 547 C CA . GLU A 1 72 ? -1.426 2.744 -17.352 1.00 60.41 72 GLU A CA 1
ATOM 548 C C . GLU A 1 72 ? -2.901 3.037 -17.081 1.00 60.41 72 GLU A C 1
ATOM 550 O O . GLU A 1 72 ? -3.595 2.269 -16.414 1.00 60.41 72 GLU A O 1
ATOM 555 N N . VAL A 1 73 ? -3.394 4.160 -17.601 1.00 51.78 73 VAL A N 1
ATOM 556 C CA . VAL A 1 73 ? -4.832 4.429 -17.646 1.00 51.78 73 VAL A CA 1
ATOM 557 C C . VAL A 1 73 ? -5.422 3.537 -18.735 1.00 51.78 73 VAL A C 1
ATOM 559 O O . VAL A 1 73 ? -5.328 3.845 -19.923 1.00 51.78 73 VAL A O 1
ATOM 562 N N . ARG A 1 74 ? -5.993 2.394 -18.350 1.00 44.19 74 ARG A N 1
ATOM 563 C CA . ARG A 1 74 ? -6.824 1.598 -19.260 1.00 44.19 74 A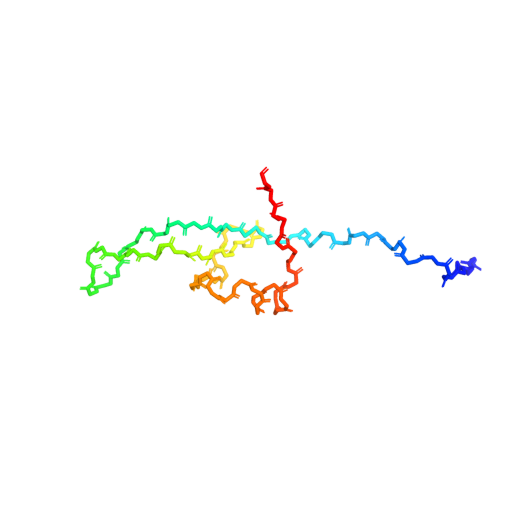RG A CA 1
ATOM 564 C C . ARG A 1 74 ? -8.248 2.148 -19.192 1.00 44.19 74 ARG A C 1
ATOM 566 O O . ARG A 1 74 ? -8.915 1.964 -18.177 1.00 44.19 74 ARG A O 1
ATOM 573 N N . ASN A 1 75 ? -8.636 2.878 -20.240 1.00 34.97 75 ASN A N 1
ATOM 574 C CA . ASN A 1 75 ? -10.012 3.326 -20.488 1.00 34.97 75 ASN A CA 1
ATOM 575 C C . ASN A 1 75 ? -10.933 2.141 -20.783 1.00 34.97 75 ASN A C 1
ATOM 577 O O . ASN A 1 75 ? -10.480 1.230 -21.516 1.00 34.97 75 ASN A O 1
#

Nearest PDB structures (foldseek):
  3e0l-assembly1_B  TM=9.654E-01  e=3.087E-04  Homo sapiens
  2uz9-assembly1_A  TM=9.695E-01  e=4.156E-04  Homo sapiens
  9f1c-assembly1_Ct  TM=4.588E-01  e=1.719E+0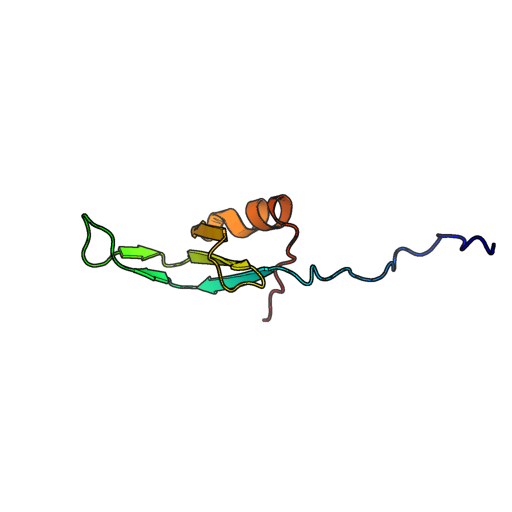0  Homo sapiens
  8a5q-assembly1_X  TM=3.214E-01  e=8.563E+00  Thermochaetoides thermophila

Solvent-accessible surface area (backbone atoms only — not comparable to full-atom values): 5003 Å² total; per-residue (Å²): 140,84,85,81,80,89,83,69,100,73,69,82,80,76,70,66,90,49,64,51,76,48,77,40,69,44,77,49,66,54,98,89,36,88,67,48,76,39,68,47,20,33,39,34,28,39,80,90,69,46,76,76,47,78,45,62,45,94,41,49,69,63,47,28,69,76,72,66,53,80,86,78,82,82,128

Organism: Branchiostoma floridae (NCBI:txid7739)

Sequence (75 aa):
MEQFNSRNGYGPIYEPEGVKVYCGTLVHATKDKPMEILRNGVIGVDTSGKILFVKDGDSIESLSAEIGFRPEVRN

Secondary structure (DSSP, 8-state):
-------S--------TTEEEEEEEEEE--SS-S-EEEEEEEEEEETTS-EEEEEEGGGHHHHHHHH--------

Mean predicted aligned error: 11.73 Å

Foldseek 3Di:
DDDDDDDDPDDPPPQPPWKDKDWAWDWDADPVGRIDIQGGWIWIATPVRDTPDIDHNVCVVVCCVVVVHDPDPDD

InterPro domains:
  IPR011059 Metal-dependent hydrolase, composite domain superfamily [G3DSA:2.30.40.10] (18-74)
  IPR011059 Metal-dependent hydrolase, composite domain superfamily [SSF51338] (21-71)

pLDDT: mean 73.0, std 21.15, range [32.97, 98.0]